Protein AF-A0A9E4DY86-F1 (afdb_monomer)

Radius of gyration: 18.37 Å; Cα contacts (8 Å, |Δi|>4): 133; chains: 1; bounding box: 44×32×49 Å

pLDDT: mean 89.17, std 8.76, range [43.88, 97.75]

Sequence (126 aa):
PGDPFFYSAGKFTVNVPRGSTDIIVERGTEYEPLRKVVSAPQKGHVDVELQLKRWTDLPSQGWYPGNTHLHYSENEMQPDARLNLDPKVHDLSVTVVSILQRRELPYASNKYPIGFMTDYSTAHHL

Structure (mmCIF, N/CA/C/O backbone):
data_AF-A0A9E4DY86-F1
#
_entry.id   AF-A0A9E4DY86-F1
#
loop_
_atom_site.group_PDB
_atom_site.id
_atom_site.type_symbol
_atom_site.label_atom_id
_atom_site.label_alt_id
_atom_site.label_comp_id
_atom_site.label_asym_id
_atom_site.label_entity_id
_atom_site.label_seq_id
_atom_site.pdbx_PDB_ins_code
_atom_site.Cartn_x
_atom_site.Cartn_y
_atom_site.Cartn_z
_atom_site.occupancy
_atom_site.B_iso_or_equiv
_atom_site.auth_seq_id
_atom_site.auth_comp_id
_atom_site.auth_asym_id
_atom_site.auth_atom_id
_atom_site.pdbx_PDB_model_num
ATOM 1 N N . PRO A 1 1 ? 3.527 18.182 5.987 1.00 57.59 1 PRO A N 1
ATOM 2 C CA . PRO A 1 1 ? 3.681 16.882 6.686 1.00 57.59 1 PRO A CA 1
ATOM 3 C C . PRO A 1 1 ? 2.358 16.119 6.622 1.00 57.59 1 PRO A C 1
ATOM 5 O O . PRO A 1 1 ? 1.328 16.737 6.867 1.00 57.59 1 PRO A O 1
ATOM 8 N N . GLY A 1 2 ? 2.384 14.852 6.209 1.00 72.19 2 GLY A N 1
ATOM 9 C CA . GLY A 1 2 ? 1.202 13.986 6.259 1.00 72.19 2 GLY A CA 1
ATOM 10 C C . GLY A 1 2 ? 0.973 13.435 7.666 1.00 72.19 2 GLY A C 1
ATOM 11 O O . GLY A 1 2 ? 1.855 13.554 8.523 1.00 72.19 2 GLY A O 1
ATOM 12 N N . ASP A 1 3 ? -0.192 12.831 7.889 1.00 83.25 3 ASP A N 1
ATOM 13 C CA . ASP A 1 3 ? -0.471 12.094 9.121 1.00 83.25 3 ASP A CA 1
ATOM 14 C C . ASP A 1 3 ? 0.492 10.897 9.260 1.00 83.25 3 ASP A C 1
ATOM 16 O O . ASP A 1 3 ? 0.911 10.319 8.250 1.00 83.25 3 ASP A O 1
ATOM 20 N N . PRO A 1 4 ? 0.896 10.522 10.488 1.00 84.31 4 PRO A N 1
ATOM 21 C CA . PRO A 1 4 ? 1.762 9.368 10.699 1.00 84.31 4 PRO A CA 1
ATOM 22 C C . PRO A 1 4 ? 1.074 8.080 10.230 1.00 84.31 4 PRO A C 1
ATOM 24 O O . PRO A 1 4 ? -0.078 7.821 10.573 1.00 84.31 4 PRO A O 1
ATOM 27 N N . PHE A 1 5 ? 1.801 7.247 9.485 1.00 90.19 5 PHE A N 1
ATOM 28 C CA . PHE A 1 5 ? 1.302 5.982 8.943 1.00 90.19 5 PHE A CA 1
ATOM 29 C C . PHE A 1 5 ? 2.349 4.868 9.064 1.00 90.19 5 PHE A C 1
ATOM 31 O O . PHE A 1 5 ? 3.528 5.120 9.317 1.00 90.19 5 PHE A O 1
ATOM 38 N N . PHE A 1 6 ? 1.912 3.625 8.874 1.00 91.06 6 PHE A N 1
ATOM 39 C CA . PHE A 1 6 ? 2.777 2.450 8.791 1.00 91.06 6 PHE A CA 1
ATOM 40 C C . PHE A 1 6 ? 2.180 1.422 7.825 1.00 91.06 6 PHE A C 1
ATOM 42 O O . PHE A 1 6 ? 0.984 1.440 7.539 1.00 91.06 6 PHE A O 1
ATOM 49 N N . TYR A 1 7 ? 3.013 0.505 7.339 1.00 90.81 7 TYR A N 1
ATOM 50 C CA . TYR A 1 7 ? 2.580 -0.606 6.495 1.00 90.81 7 TYR A CA 1
ATOM 51 C C . TYR A 1 7 ? 2.261 -1.845 7.330 1.00 90.81 7 TYR A C 1
ATOM 53 O O . TYR A 1 7 ? 2.917 -2.118 8.334 1.00 90.81 7 TYR A O 1
ATOM 61 N N . SER A 1 8 ? 1.271 -2.626 6.899 1.00 90.69 8 SER A N 1
ATOM 62 C CA . SER A 1 8 ? 0.850 -3.843 7.593 1.00 90.69 8 SER A CA 1
ATOM 63 C C . SER A 1 8 ? 0.664 -5.007 6.626 1.00 90.69 8 SER A C 1
ATOM 65 O O . SER A 1 8 ? 0.225 -4.822 5.496 1.00 90.69 8 SER A O 1
ATOM 67 N N . ALA A 1 9 ? 0.918 -6.222 7.117 1.00 87.19 9 ALA A N 1
ATOM 68 C CA . ALA A 1 9 ? 0.569 -7.472 6.443 1.00 87.19 9 ALA A CA 1
ATOM 69 C C . ALA A 1 9 ? -0.917 -7.869 6.627 1.00 87.19 9 ALA A C 1
ATOM 71 O O . ALA A 1 9 ? -1.288 -9.007 6.353 1.00 87.19 9 ALA A O 1
ATOM 72 N N . GLY A 1 10 ? -1.763 -6.961 7.134 1.00 91.31 10 GLY A N 1
ATOM 73 C CA . GLY A 1 10 ? -3.213 -7.149 7.279 1.00 91.31 10 GLY A CA 1
ATOM 74 C C . GLY A 1 10 ? -3.700 -7.433 8.705 1.00 91.31 10 GLY A C 1
ATOM 75 O O . GLY A 1 10 ? -4.897 -7.350 8.961 1.00 91.31 10 GLY A O 1
ATOM 76 N N . LYS A 1 11 ? -2.800 -7.710 9.659 1.00 94.56 11 LYS A N 1
ATOM 77 C CA . LYS A 1 11 ? -3.123 -7.829 11.091 1.00 94.56 11 LYS A CA 1
ATOM 78 C C . LYS A 1 11 ? -2.101 -7.066 11.923 1.00 94.56 11 LYS A C 1
ATOM 80 O O . LYS A 1 11 ? -0.899 -7.250 11.751 1.00 94.56 11 LYS A O 1
ATOM 85 N N . PHE A 1 12 ? -2.578 -6.218 12.826 1.00 95.31 12 PHE A N 1
ATOM 86 C CA . PHE A 1 12 ? -1.735 -5.415 13.706 1.00 95.31 12 PHE A CA 1
ATOM 87 C C . PHE A 1 12 ? -2.476 -5.040 14.991 1.00 95.31 12 PHE A C 1
ATOM 89 O O . PHE A 1 12 ? -3.689 -5.211 15.106 1.00 95.31 12 PHE A O 1
ATOM 96 N N . THR A 1 13 ? -1.732 -4.502 15.953 1.00 95.56 13 THR A N 1
ATOM 97 C CA . THR A 1 13 ? -2.265 -3.915 17.183 1.00 95.56 13 THR A CA 1
ATOM 98 C C . THR A 1 13 ? -1.546 -2.598 17.417 1.00 95.56 13 THR A C 1
ATOM 100 O O . THR A 1 13 ? -0.322 -2.541 17.309 1.00 95.56 13 THR A O 1
ATOM 103 N N . VAL A 1 14 ? -2.297 -1.542 17.722 1.00 94.12 14 VAL A N 1
ATOM 104 C CA . VAL A 1 14 ? -1.748 -0.212 17.994 1.00 94.12 14 VAL A CA 1
ATOM 105 C C . VAL A 1 14 ? -2.312 0.311 19.310 1.00 94.12 14 VAL A C 1
ATOM 107 O O . VAL A 1 14 ? -3.495 0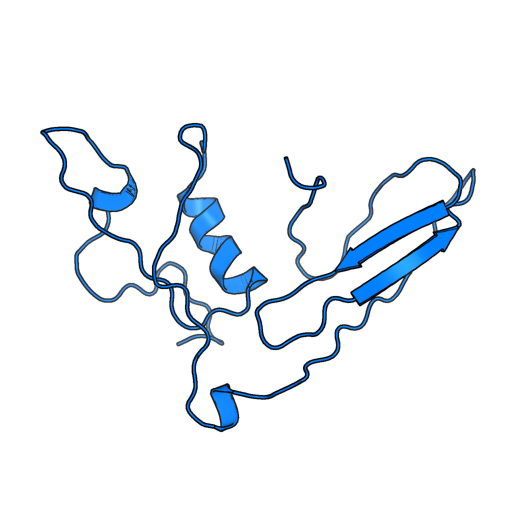.140 19.601 1.00 94.12 14 VAL A O 1
ATOM 110 N N . ASN A 1 15 ? -1.455 0.929 20.119 1.00 95.06 15 ASN A N 1
ATOM 111 C CA . ASN A 1 15 ? -1.877 1.586 21.350 1.00 95.06 15 ASN A CA 1
ATOM 112 C C . ASN A 1 15 ? -2.292 3.021 21.032 1.00 95.06 15 ASN A C 1
ATOM 114 O O . ASN A 1 15 ? -1.513 3.773 20.449 1.00 95.06 15 ASN A O 1
ATOM 118 N N . VAL A 1 16 ? -3.498 3.400 21.447 1.00 94.44 16 VAL A N 1
ATOM 119 C CA . VAL A 1 16 ? -4.048 4.747 21.261 1.00 94.44 16 VAL A CA 1
ATOM 120 C C . VAL A 1 16 ? -4.597 5.289 22.582 1.00 94.44 16 VAL A C 1
ATOM 122 O O . VAL A 1 16 ? -4.953 4.503 23.467 1.00 94.44 16 VAL A O 1
ATOM 125 N N . PRO A 1 17 ? -4.669 6.620 22.759 1.00 95.44 17 PRO A N 1
ATOM 126 C CA . PRO A 1 17 ? -5.385 7.210 23.882 1.00 95.44 17 PRO A CA 1
ATOM 127 C C . PRO A 1 17 ? -6.858 6.778 23.910 1.00 95.44 17 PRO A C 1
ATOM 129 O O . PRO A 1 17 ? -7.459 6.503 22.874 1.00 95.44 17 PRO A O 1
ATOM 132 N N . ARG A 1 18 ? -7.470 6.782 25.101 1.00 97.62 18 ARG A N 1
ATOM 133 C CA . ARG A 1 18 ? -8.923 6.576 25.229 1.00 97.62 18 ARG A CA 1
ATOM 134 C C . ARG A 1 18 ? -9.700 7.624 24.426 1.00 97.62 18 ARG A C 1
ATOM 136 O O . ARG A 1 18 ? -9.356 8.804 24.467 1.00 97.62 18 ARG A O 1
ATOM 143 N N . GLY A 1 19 ? -10.812 7.218 23.820 1.00 97.62 19 GLY A N 1
ATOM 144 C CA . GLY A 1 19 ? -11.728 8.116 23.113 1.00 97.62 19 GLY A CA 1
ATOM 145 C C . GLY A 1 19 ? -11.832 7.844 21.615 1.00 97.62 19 GLY A C 1
ATOM 146 O O . GLY A 1 19 ? -11.548 6.745 21.147 1.00 97.62 19 GLY A O 1
ATOM 147 N N . SER A 1 20 ? -12.316 8.842 20.875 1.00 97.62 20 SER A N 1
ATOM 148 C CA . SER A 1 20 ? -12.531 8.738 19.429 1.00 97.62 20 SER A CA 1
ATOM 149 C C . SER A 1 20 ? -11.204 8.552 18.697 1.00 97.62 20 SER A C 1
ATOM 151 O O . SER A 1 20 ? -10.284 9.341 18.890 1.00 97.62 20 SER A O 1
ATOM 153 N N . THR A 1 21 ? -11.114 7.512 17.874 1.00 95.94 21 THR A N 1
ATOM 154 C CA . THR A 1 21 ? -9.943 7.182 17.059 1.00 95.94 21 THR A CA 1
ATOM 155 C C . THR A 1 21 ? -10.367 7.041 15.606 1.00 95.94 21 THR A C 1
ATOM 157 O O . THR A 1 21 ? -11.169 6.163 15.281 1.00 95.94 21 THR A O 1
ATOM 160 N N . ASP A 1 22 ? -9.811 7.891 14.748 1.00 95.81 22 ASP A N 1
ATOM 161 C CA . ASP A 1 22 ? -10.006 7.826 13.303 1.00 95.81 22 ASP A CA 1
ATOM 162 C C . ASP A 1 22 ? -8.992 6.861 12.689 1.00 95.81 22 ASP A C 1
ATOM 164 O O . ASP A 1 22 ? -7.786 6.968 12.909 1.00 95.81 22 ASP A O 1
ATOM 168 N N . ILE A 1 23 ? -9.492 5.902 11.918 1.00 95.56 23 ILE A N 1
ATOM 169 C CA . ILE A 1 23 ? -8.693 4.911 11.205 1.00 95.56 23 ILE A CA 1
ATOM 170 C C . ILE A 1 23 ? -8.862 5.160 9.711 1.00 95.56 23 ILE A C 1
ATOM 172 O O . ILE A 1 23 ? -9.991 5.192 9.212 1.00 95.56 23 ILE A O 1
ATOM 176 N N . ILE A 1 24 ? -7.741 5.288 9.005 1.00 96.12 24 ILE A N 1
ATOM 177 C CA . ILE A 1 24 ? -7.677 5.337 7.544 1.00 96.12 24 ILE A CA 1
ATOM 178 C C . ILE A 1 24 ? -6.877 4.120 7.075 1.00 96.12 24 ILE A C 1
ATOM 180 O O . ILE A 1 24 ? -5.780 3.873 7.572 1.00 96.12 24 ILE A O 1
ATOM 184 N N . VAL A 1 25 ? -7.439 3.345 6.147 1.00 95.94 25 VAL A N 1
ATOM 185 C CA . VAL A 1 25 ? -6.762 2.211 5.503 1.00 95.94 25 VAL A CA 1
ATOM 186 C C . VAL A 1 25 ? -6.794 2.414 3.997 1.00 95.94 25 VAL A C 1
ATOM 188 O O . VAL A 1 25 ? -7.851 2.677 3.425 1.00 95.94 25 VAL A O 1
ATOM 191 N N . GLU A 1 26 ? -5.640 2.264 3.359 1.00 94.50 26 GLU A N 1
ATOM 192 C CA . GLU A 1 26 ? -5.453 2.462 1.922 1.00 94.50 26 GLU A CA 1
ATOM 193 C C . GLU A 1 26 ? -4.644 1.300 1.340 1.00 94.50 26 GLU A C 1
ATOM 195 O O . GLU A 1 26 ? -3.805 0.710 2.025 1.00 94.50 26 GLU A O 1
ATOM 200 N N . ARG A 1 27 ? -4.903 0.967 0.072 1.00 92.62 27 ARG A N 1
ATOM 201 C CA . ARG A 1 27 ? -4.145 -0.033 -0.688 1.00 92.62 27 ARG A CA 1
ATOM 202 C C . ARG A 1 27 ? -4.228 0.280 -2.175 1.00 92.62 27 ARG A C 1
ATOM 204 O O . ARG A 1 27 ? -5.296 0.162 -2.760 1.00 92.62 27 ARG A O 1
ATOM 211 N N . GLY A 1 28 ? -3.097 0.611 -2.788 1.00 89.75 28 GLY A N 1
ATOM 212 C CA . GLY A 1 28 ? -3.012 0.859 -4.230 1.00 89.75 28 GLY A CA 1
ATOM 213 C C . GLY A 1 28 ? -4.050 1.843 -4.781 1.00 89.75 28 GLY A C 1
ATOM 214 O O . GLY A 1 28 ? -4.677 2.601 -4.045 1.00 89.75 28 GLY A O 1
ATOM 215 N N . THR A 1 29 ? -4.211 1.856 -6.101 1.00 88.75 29 THR A N 1
ATOM 216 C CA . THR A 1 29 ? -5.160 2.743 -6.797 1.00 88.75 29 THR A CA 1
ATOM 217 C C . THR A 1 29 ? -6.505 2.077 -7.081 1.00 88.75 29 THR A C 1
ATOM 219 O O . THR A 1 29 ? -7.469 2.766 -7.403 1.00 88.75 29 THR A O 1
ATOM 222 N N . GLU A 1 30 ? -6.594 0.753 -6.944 1.00 93.12 30 GLU A N 1
ATOM 223 C CA . GLU A 1 30 ? -7.784 -0.049 -7.266 1.00 93.12 30 GLU A CA 1
ATOM 224 C C . GLU A 1 30 ? -8.724 -0.274 -6.073 1.00 93.12 30 GLU A C 1
ATOM 226 O O . GLU A 1 30 ? -9.795 -0.867 -6.231 1.00 93.12 30 GLU A O 1
ATOM 231 N N . TYR A 1 31 ? -8.357 0.213 -4.884 1.00 95.19 31 TYR A N 1
ATOM 232 C CA . TYR A 1 31 ? -9.191 0.149 -3.687 1.00 95.19 31 TYR A CA 1
ATOM 233 C C . TYR A 1 31 ? -9.637 1.540 -3.243 1.00 95.19 31 TYR A C 1
ATOM 235 O O . TYR A 1 31 ? -8.893 2.514 -3.317 1.00 95.19 31 TYR A O 1
ATOM 243 N N . GLU A 1 32 ? -10.874 1.627 -2.763 1.00 96.44 32 GLU A N 1
ATOM 244 C CA . GLU A 1 32 ? -11.389 2.834 -2.118 1.00 96.44 32 GLU A CA 1
ATOM 245 C C . GLU A 1 32 ? -10.732 2.996 -0.731 1.00 96.44 32 GLU A C 1
ATOM 247 O O . GLU A 1 32 ? -10.724 2.027 0.039 1.00 96.44 32 GLU A O 1
ATOM 252 N N . PRO A 1 33 ? -10.215 4.190 -0.367 1.00 95.56 33 PRO A N 1
ATOM 253 C CA . PRO A 1 33 ? -9.768 4.463 0.995 1.00 95.56 33 PRO A CA 1
ATOM 254 C C . PRO A 1 33 ? -10.886 4.209 2.008 1.00 95.56 33 PRO A C 1
ATOM 256 O O . PRO A 1 33 ? -11.966 4.801 1.930 1.00 95.56 33 PRO A O 1
ATOM 259 N N . LEU A 1 34 ? -10.626 3.354 2.995 1.00 97.38 34 LEU A N 1
ATOM 260 C CA . LEU A 1 34 ? -11.566 3.069 4.072 1.00 97.38 34 LEU A CA 1
ATOM 261 C C . LEU A 1 34 ? -11.316 4.030 5.231 1.00 97.38 34 LEU A C 1
ATOM 263 O O . LEU A 1 34 ? -10.212 4.086 5.767 1.00 97.38 34 LEU A O 1
ATOM 267 N N . ARG A 1 35 ? -12.364 4.733 5.666 1.00 97.19 35 ARG A N 1
ATOM 268 C CA . ARG A 1 35 ? -12.351 5.544 6.888 1.00 97.19 35 ARG A CA 1
ATOM 269 C C . ARG A 1 35 ? -13.319 4.968 7.909 1.00 97.19 35 ARG A C 1
ATOM 271 O O . ARG A 1 35 ? -14.474 4.704 7.580 1.00 97.19 35 ARG A O 1
ATOM 278 N N . LYS A 1 36 ? -12.867 4.786 9.149 1.00 97.06 36 LYS A N 1
ATOM 279 C CA . LYS A 1 36 ? -13.695 4.275 10.247 1.00 97.06 36 LYS A CA 1
ATOM 280 C C . LYS A 1 36 ? -13.330 4.960 11.553 1.00 97.06 36 LYS A C 1
ATOM 282 O O . LYS A 1 36 ? -12.159 5.038 11.897 1.00 97.06 36 LYS A O 1
ATOM 287 N N . VAL A 1 37 ? -14.341 5.401 12.292 1.00 97.56 37 VAL A N 1
ATOM 288 C CA . VAL A 1 37 ? -14.167 5.961 13.636 1.00 97.56 37 VAL A CA 1
ATOM 289 C C . VAL A 1 37 ? -14.524 4.893 14.658 1.00 97.56 37 VAL A C 1
ATOM 291 O O . VAL A 1 37 ? -15.574 4.255 14.550 1.00 97.56 37 VAL A O 1
ATOM 294 N N . VAL A 1 38 ? -13.659 4.688 15.646 1.00 96.94 38 VAL A N 1
ATOM 295 C CA . VAL A 1 38 ? -13.891 3.749 16.750 1.00 96.94 38 VAL A CA 1
ATOM 296 C C . VAL A 1 38 ? -13.701 4.438 18.095 1.00 96.94 38 VAL A C 1
ATOM 298 O O . VAL A 1 38 ? -12.981 5.426 18.205 1.00 96.94 38 VAL A O 1
ATOM 301 N N . SER A 1 39 ? -14.354 3.922 19.136 1.00 97.75 39 SER A N 1
ATOM 302 C CA . SER A 1 39 ? -14.174 4.414 20.503 1.00 97.75 39 SER A CA 1
ATOM 303 C C . SER A 1 39 ? -13.200 3.507 21.253 1.00 97.75 39 SER A C 1
ATOM 305 O O . SER A 1 39 ? -13.531 2.366 21.573 1.00 97.75 39 SER A O 1
ATOM 307 N N . ALA A 1 40 ? -11.993 4.003 21.516 1.00 97.44 40 ALA A N 1
ATOM 308 C CA . ALA A 1 40 ? -10.971 3.284 22.263 1.00 97.44 40 ALA A CA 1
ATOM 309 C C . ALA A 1 40 ? -11.274 3.318 23.776 1.00 97.44 40 ALA A C 1
ATOM 311 O O . ALA A 1 40 ? -11.431 4.408 24.349 1.00 97.44 40 ALA A O 1
ATOM 312 N N . PRO A 1 41 ? -11.353 2.157 24.454 1.00 96.88 41 PRO A N 1
ATOM 313 C CA . PRO A 1 41 ? -11.652 2.090 25.876 1.00 96.88 41 PRO A CA 1
ATOM 314 C C . PRO A 1 41 ? -10.453 2.542 26.719 1.00 96.88 41 PRO A C 1
ATOM 316 O O . PRO A 1 41 ? -9.310 2.550 26.276 1.00 96.88 41 PRO A O 1
ATOM 319 N N . GLN A 1 42 ? -10.702 2.880 27.986 1.00 96.12 42 GLN A N 1
ATOM 320 C CA . GLN A 1 42 ? -9.628 3.210 28.932 1.00 96.12 42 GLN A CA 1
ATOM 321 C C . GLN A 1 42 ? -8.756 1.995 29.298 1.00 96.12 42 GLN A C 1
ATOM 323 O O . GLN A 1 42 ? -7.597 2.161 29.674 1.00 96.12 42 GLN A O 1
ATOM 328 N N . LYS A 1 43 ? -9.319 0.782 29.240 1.00 96.31 43 LYS A N 1
ATOM 329 C CA . LYS A 1 43 ? -8.635 -0.490 29.502 1.00 96.31 43 LYS A CA 1
ATOM 330 C C . LYS A 1 43 ? -9.120 -1.539 28.504 1.00 96.31 43 LYS A C 1
ATOM 332 O O . LYS A 1 43 ? -10.303 -1.558 28.177 1.00 96.31 43 LYS A O 1
ATOM 337 N N . GLY A 1 44 ? -8.225 -2.435 28.098 1.00 95.38 44 GLY A N 1
ATOM 338 C CA . GLY A 1 44 ? -8.513 -3.472 27.105 1.00 95.38 44 GLY A CA 1
ATOM 339 C C . GLY A 1 44 ? -8.254 -3.003 25.673 1.00 95.38 44 GLY A C 1
ATOM 340 O O . GLY A 1 44 ? -7.543 -2.025 25.458 1.00 95.38 44 GLY A O 1
ATOM 341 N N . HIS A 1 45 ? -8.816 -3.723 24.707 1.00 96.00 45 HIS A N 1
ATOM 342 C CA . HIS A 1 45 ? -8.714 -3.427 23.279 1.00 96.00 45 HIS A CA 1
ATOM 343 C C . HIS A 1 45 ? -10.081 -3.583 22.608 1.00 96.00 45 HIS A C 1
ATOM 345 O O . HIS A 1 45 ? -11.005 -4.161 23.181 1.00 96.00 45 HIS A O 1
ATOM 351 N N . VAL A 1 46 ? -10.193 -3.046 21.396 1.00 96.44 46 VAL A N 1
ATOM 352 C CA . VAL A 1 46 ? -11.324 -3.274 20.495 1.00 96.44 46 VAL A CA 1
ATOM 353 C C . VAL A 1 46 ? -10.770 -3.970 19.266 1.00 96.44 46 VAL A C 1
ATOM 355 O O . VAL A 1 46 ? -9.864 -3.439 18.623 1.00 96.44 46 VAL A O 1
ATOM 358 N N . ASP A 1 47 ? -11.322 -5.132 18.940 1.00 96.94 47 ASP A N 1
ATOM 359 C CA . ASP A 1 47 ? -11.048 -5.788 17.668 1.00 96.94 47 ASP A CA 1
ATOM 360 C C . ASP A 1 47 ? -11.909 -5.156 16.577 1.00 96.94 47 ASP A C 1
ATOM 362 O O . ASP A 1 47 ? -13.129 -5.021 16.709 1.00 96.94 47 ASP A O 1
ATOM 366 N N . VAL A 1 48 ? -11.264 -4.736 15.492 1.00 96.62 48 VAL A N 1
ATOM 367 C CA . VAL A 1 48 ? -11.920 -4.057 14.378 1.00 96.62 48 VAL A CA 1
ATOM 368 C C . VAL A 1 48 ? -11.537 -4.762 13.093 1.00 96.62 48 VAL A C 1
ATOM 370 O O . VAL A 1 48 ? -10.373 -4.779 12.705 1.00 96.62 48 VAL A O 1
ATOM 373 N N . GLU A 1 49 ? -12.535 -5.298 12.402 1.00 97.31 49 GLU A N 1
ATOM 374 C CA . GLU A 1 49 ? -12.362 -5.760 11.032 1.00 97.31 49 GLU A CA 1
ATOM 375 C C . GLU A 1 49 ? -12.527 -4.579 10.062 1.00 97.31 49 GLU A C 1
ATOM 377 O O . GLU A 1 49 ? -13.455 -3.763 10.185 1.00 97.31 49 GLU A O 1
ATOM 382 N N . LEU A 1 50 ? -11.580 -4.466 9.129 1.00 96.62 50 LEU A N 1
ATOM 383 C CA . LEU A 1 50 ? -11.433 -3.363 8.181 1.00 96.62 50 LEU A CA 1
ATOM 384 C C . LEU A 1 50 ? -11.308 -3.950 6.773 1.00 96.62 50 LEU A C 1
ATOM 386 O O . LEU A 1 50 ? -10.217 -4.295 6.327 1.00 96.62 50 LEU A O 1
ATOM 390 N N . GLN A 1 51 ? -12.443 -4.099 6.092 1.00 95.94 51 GLN A N 1
ATOM 391 C CA . GLN A 1 51 ? -12.505 -4.678 4.752 1.00 95.94 51 GLN A CA 1
ATOM 392 C C . GLN A 1 51 ? -12.425 -3.576 3.693 1.00 95.94 51 GLN A C 1
ATOM 394 O O . GLN A 1 51 ? -13.301 -2.713 3.620 1.00 95.94 51 GLN A O 1
ATOM 399 N N . LEU A 1 52 ? -11.369 -3.601 2.880 1.00 95.94 52 LEU A N 1
ATOM 400 C CA . LEU A 1 52 ? -11.210 -2.688 1.750 1.00 95.94 52 LEU A CA 1
ATOM 401 C C . LEU A 1 52 ? -12.084 -3.125 0.574 1.00 95.94 52 LEU A C 1
ATOM 403 O O . LEU A 1 52 ? -12.169 -4.310 0.249 1.00 95.94 52 LEU A O 1
ATOM 407 N N . LYS A 1 53 ? -12.685 -2.151 -0.111 1.00 96.88 53 LYS A N 1
ATOM 408 C CA . LYS A 1 53 ? -13.479 -2.384 -1.317 1.00 96.88 53 LYS A CA 1
ATOM 409 C C . LYS A 1 53 ? -12.627 -2.121 -2.553 1.00 96.88 53 LYS A C 1
ATOM 411 O O . LYS A 1 53 ? -12.226 -0.984 -2.795 1.00 96.88 53 LYS A O 1
ATOM 416 N N . ARG A 1 54 ? -12.381 -3.168 -3.344 1.00 95.38 54 ARG A N 1
ATOM 417 C CA . ARG A 1 54 ? -11.801 -3.033 -4.684 1.00 95.38 54 ARG A CA 1
ATOM 418 C C . ARG A 1 54 ? -12.882 -2.505 -5.629 1.00 95.38 54 ARG A C 1
ATOM 420 O O . ARG A 1 54 ? -13.960 -3.095 -5.697 1.00 95.38 54 ARG A O 1
ATOM 427 N N . TRP A 1 55 ? -12.636 -1.388 -6.309 1.00 95.81 55 TRP A N 1
ATOM 428 C CA . TRP A 1 55 ? -13.636 -0.744 -7.176 1.00 95.81 55 TRP A CA 1
ATOM 429 C C . TRP A 1 55 ? -13.506 -1.143 -8.651 1.00 95.81 55 TRP A C 1
ATOM 431 O O . TRP A 1 55 ? -14.444 -0.951 -9.421 1.00 95.81 55 TRP A O 1
ATOM 441 N N . THR A 1 56 ? -12.374 -1.728 -9.042 1.00 95.25 56 THR A N 1
ATOM 442 C CA . THR A 1 56 ? -12.115 -2.232 -10.396 1.00 95.25 56 THR A CA 1
ATOM 443 C C . THR A 1 56 ? -11.128 -3.395 -10.358 1.00 95.25 56 THR A C 1
ATOM 445 O O . THR A 1 56 ? -10.345 -3.508 -9.422 1.00 95.25 56 THR A O 1
ATOM 448 N N . ASP A 1 57 ? -11.144 -4.243 -11.384 1.00 92.94 57 ASP A N 1
ATOM 449 C CA . ASP A 1 57 ? -10.085 -5.220 -11.640 1.00 92.94 57 ASP A CA 1
ATOM 450 C C . ASP A 1 57 ? -9.404 -4.873 -12.967 1.00 92.94 57 ASP A C 1
ATOM 452 O O . ASP A 1 57 ? -9.831 -5.307 -14.042 1.00 92.94 57 ASP A O 1
ATOM 456 N N . LEU A 1 58 ? -8.388 -4.013 -12.895 1.00 92.62 58 LEU A N 1
ATOM 457 C CA . LEU A 1 58 ? -7.626 -3.570 -14.064 1.00 92.62 58 LEU A CA 1
ATOM 458 C C . LEU A 1 58 ? -6.760 -4.692 -14.672 1.00 92.62 58 LEU A C 1
ATOM 460 O O . LEU A 1 58 ? -6.774 -4.818 -15.901 1.00 92.62 58 LEU A O 1
ATOM 464 N N . PRO A 1 59 ? -6.108 -5.569 -13.880 1.00 90.56 59 PRO A N 1
ATOM 465 C CA . PRO A 1 59 ? -5.407 -6.742 -14.401 1.00 90.56 59 PRO A CA 1
ATOM 466 C C . PRO A 1 59 ? -6.275 -7.642 -15.280 1.00 90.56 59 PRO A C 1
ATOM 468 O O . PRO A 1 59 ? -5.825 -8.074 -16.341 1.00 90.56 59 PRO A O 1
ATOM 471 N N . SER A 1 60 ? -7.545 -7.863 -14.916 1.00 93.25 60 SER A N 1
ATOM 472 C CA . SER A 1 60 ? -8.480 -8.636 -15.757 1.00 93.25 60 SER A CA 1
ATOM 473 C C . SER A 1 60 ? -8.741 -8.012 -17.139 1.00 93.25 60 SER A C 1
ATOM 475 O O . SER A 1 60 ? -9.204 -8.688 -18.056 1.00 93.25 60 SER A O 1
ATOM 477 N N . GLN A 1 61 ? -8.412 -6.728 -17.299 1.00 94.44 61 GLN A N 1
ATOM 478 C CA . GLN A 1 61 ? -8.550 -5.943 -18.524 1.00 94.44 61 GLN A CA 1
ATOM 479 C C . GLN A 1 61 ? -7.201 -5.700 -19.226 1.00 94.44 61 GLN A C 1
ATOM 481 O O . GLN A 1 61 ? -7.141 -4.924 -20.178 1.00 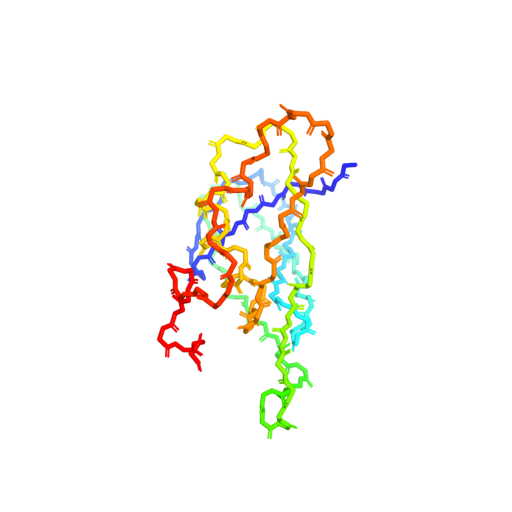94.44 61 GLN A O 1
ATOM 486 N N . GLY A 1 62 ? -6.116 -6.333 -18.766 1.00 93.25 62 GLY A N 1
ATOM 487 C CA . GLY A 1 62 ? -4.770 -6.162 -19.324 1.00 93.25 62 GLY A CA 1
ATOM 488 C C . GLY A 1 62 ? -4.062 -4.871 -18.898 1.00 93.25 62 GLY A C 1
ATOM 489 O O . GLY A 1 62 ? -3.053 -4.502 -19.498 1.00 93.25 62 GLY A O 1
ATOM 490 N N . TRP A 1 63 ? -4.577 -4.181 -17.880 1.00 92.94 63 TRP A N 1
ATOM 491 C CA . TRP A 1 63 ? -3.949 -3.003 -17.287 1.00 92.94 63 TRP A CA 1
ATOM 492 C C . TRP A 1 63 ? -3.204 -3.389 -16.012 1.00 92.94 63 TRP A C 1
ATOM 494 O O . TRP A 1 63 ? -3.737 -4.104 -15.170 1.00 92.94 63 TRP A O 1
ATOM 504 N N . TYR A 1 64 ? -1.988 -2.875 -15.845 1.00 88.56 64 TYR A N 1
ATOM 505 C CA . TYR A 1 64 ? -1.127 -3.214 -14.715 1.00 88.56 64 TYR A CA 1
ATOM 506 C C . TYR A 1 64 ? -0.790 -1.953 -13.914 1.00 88.56 64 TYR A C 1
ATOM 508 O O . TYR A 1 64 ? -0.215 -1.019 -14.486 1.00 88.56 64 TYR A O 1
ATOM 516 N N . PRO A 1 65 ? -1.125 -1.890 -12.613 1.00 88.69 65 PRO A N 1
ATOM 517 C CA . PRO A 1 65 ? -0.748 -0.764 -11.770 1.00 88.69 65 PRO A CA 1
ATOM 518 C C . PRO A 1 65 ? 0.773 -0.672 -11.687 1.00 88.69 65 PRO A C 1
ATOM 520 O O . PRO A 1 65 ? 1.471 -1.666 -11.473 1.00 88.69 65 PRO A O 1
ATOM 523 N N . GLY A 1 66 ? 1.305 0.532 -11.857 1.00 89.81 66 GLY A N 1
ATOM 524 C CA . GLY A 1 66 ? 2.741 0.733 -11.827 1.00 89.81 66 GLY A CA 1
ATOM 525 C C . GLY A 1 66 ? 3.143 2.096 -11.303 1.00 89.81 66 GLY A C 1
ATOM 526 O O . GLY A 1 66 ? 2.393 3.066 -11.394 1.00 89.81 66 GLY A O 1
ATOM 527 N N . ASN A 1 67 ? 4.354 2.155 -10.760 1.00 89.75 67 ASN A N 1
ATOM 528 C CA . ASN A 1 67 ? 4.998 3.393 -10.368 1.00 89.75 67 ASN A CA 1
ATOM 529 C C . ASN A 1 67 ? 6.227 3.628 -11.247 1.00 89.75 67 ASN A C 1
ATOM 531 O O . ASN A 1 67 ? 7.185 2.854 -11.236 1.00 89.75 67 ASN A O 1
ATOM 535 N N . THR A 1 68 ? 6.183 4.703 -12.028 1.00 86.88 68 THR A N 1
ATOM 536 C CA . THR A 1 68 ? 7.233 5.064 -12.983 1.00 86.88 68 THR A CA 1
ATOM 537 C C . THR A 1 68 ? 8.365 5.869 -12.349 1.00 86.88 68 THR A C 1
ATOM 539 O O . THR A 1 68 ? 9.384 6.087 -13.004 1.00 86.88 68 THR A O 1
ATOM 542 N N . HIS A 1 69 ? 8.191 6.364 -11.119 1.00 85.62 69 HIS A N 1
ATOM 543 C CA . HIS A 1 69 ? 9.173 7.219 -10.467 1.00 85.62 69 HIS A CA 1
ATOM 544 C C . HIS A 1 69 ? 9.029 7.241 -8.938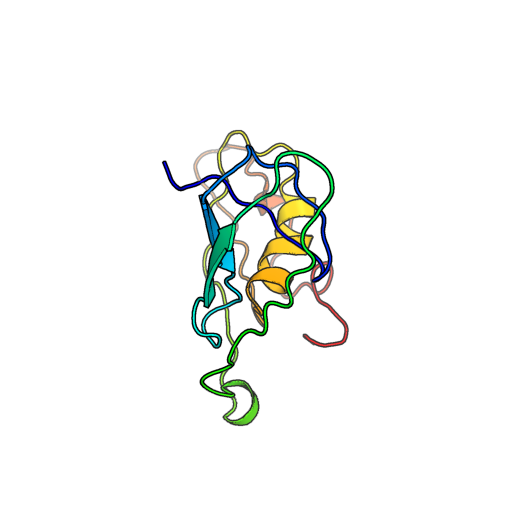 1.00 85.62 69 HIS A C 1
ATOM 546 O O . HIS A 1 69 ? 8.010 7.669 -8.398 1.00 85.62 69 HIS A O 1
ATOM 552 N N . LEU A 1 70 ? 10.091 6.850 -8.231 1.00 82.69 70 LEU A N 1
ATOM 553 C CA . LEU A 1 70 ? 10.143 6.850 -6.769 1.00 82.69 70 LEU A CA 1
ATOM 554 C C . LEU A 1 70 ? 11.023 7.979 -6.228 1.00 82.69 70 LEU A C 1
ATOM 556 O O . LEU A 1 70 ? 12.147 8.184 -6.686 1.00 82.69 70 LEU A O 1
ATOM 560 N N . HIS A 1 71 ? 10.535 8.641 -5.179 1.00 84.19 71 HIS A N 1
ATOM 561 C CA . HIS A 1 71 ? 11.311 9.566 -4.360 1.00 84.19 71 HIS A CA 1
ATOM 562 C C . HIS A 1 71 ? 11.350 9.070 -2.919 1.00 84.19 71 HIS A C 1
ATOM 564 O O . HIS A 1 71 ? 10.319 9.014 -2.248 1.00 84.19 71 HIS A O 1
ATOM 570 N N . TYR A 1 72 ? 12.546 8.767 -2.426 1.00 84.44 72 TYR A N 1
ATOM 571 C CA . TYR A 1 72 ? 12.793 8.604 -0.997 1.00 84.44 72 TYR A CA 1
ATOM 572 C C . TYR A 1 72 ? 13.439 9.859 -0.433 1.00 84.44 72 TYR A C 1
ATOM 574 O O . TYR A 1 72 ? 14.088 10.614 -1.161 1.00 84.44 72 TYR A O 1
ATOM 582 N N . SER A 1 73 ? 13.238 10.087 0.866 1.00 81.62 73 SER A N 1
ATOM 583 C CA . SER A 1 73 ? 13.968 11.143 1.559 1.00 81.62 73 SER A CA 1
ATOM 584 C C . SER A 1 73 ? 15.465 10.866 1.471 1.00 81.62 73 SER A C 1
ATOM 586 O O . SER A 1 73 ? 15.913 9.724 1.540 1.00 81.62 73 SER A O 1
ATOM 588 N N . GLU A 1 74 ? 16.237 11.936 1.388 1.00 79.00 74 GLU A N 1
ATOM 589 C CA . GLU A 1 74 ? 17.683 11.950 1.542 1.00 79.00 74 GLU A CA 1
ATOM 590 C C . GLU A 1 74 ? 18.166 11.337 2.869 1.00 79.00 74 GLU A C 1
ATOM 592 O O . GLU A 1 74 ? 19.314 10.915 2.953 1.00 79.00 74 GLU A O 1
ATOM 597 N N . ASN A 1 75 ? 17.294 11.256 3.882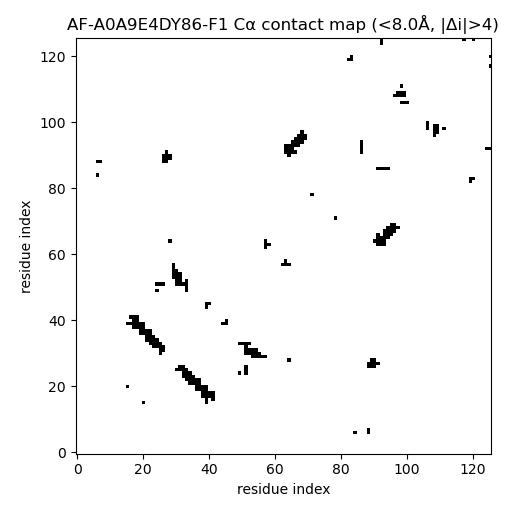 1.00 83.50 75 ASN A N 1
ATOM 598 C CA . ASN A 1 75 ? 17.577 10.651 5.186 1.00 83.50 75 ASN A CA 1
ATOM 599 C C . ASN A 1 75 ? 17.117 9.181 5.289 1.00 83.50 75 ASN A C 1
ATOM 601 O O . ASN A 1 75 ? 17.132 8.614 6.381 1.00 83.50 75 ASN A O 1
ATOM 605 N N . GLU A 1 76 ? 16.648 8.565 4.197 1.00 86.88 76 GLU A N 1
ATOM 606 C CA . GLU A 1 76 ? 16.266 7.149 4.181 1.00 86.88 76 GLU A CA 1
ATOM 607 C C . GLU A 1 76 ? 17.501 6.261 4.387 1.00 86.88 76 GLU A C 1
ATOM 609 O O . GLU A 1 76 ? 18.442 6.276 3.595 1.00 86.88 76 GLU A O 1
ATOM 614 N N . MET A 1 77 ? 17.481 5.461 5.452 1.00 88.31 77 MET A N 1
ATOM 615 C CA . MET A 1 77 ? 18.604 4.606 5.846 1.00 88.31 77 MET A CA 1
ATOM 616 C C . MET A 1 77 ? 18.432 3.153 5.386 1.00 88.31 77 MET A C 1
ATOM 618 O O . MET A 1 77 ? 19.392 2.386 5.436 1.00 88.31 77 MET A O 1
ATOM 622 N N . GLN A 1 78 ? 17.229 2.753 4.954 1.00 90.25 78 GLN A N 1
ATOM 623 C CA . GLN A 1 78 ? 16.915 1.387 4.518 1.00 90.25 78 GLN A CA 1
ATOM 624 C C . GLN A 1 78 ? 16.130 1.362 3.188 1.00 90.25 78 GLN A C 1
ATOM 626 O O . GLN A 1 78 ? 15.055 0.757 3.107 1.00 90.25 78 GLN A O 1
ATOM 631 N N . PRO A 1 79 ? 16.657 1.969 2.104 1.00 88.19 79 PRO A N 1
ATOM 632 C CA . PRO A 1 79 ? 15.931 2.104 0.838 1.00 88.19 79 PRO A CA 1
ATOM 633 C C . PRO A 1 79 ? 15.547 0.756 0.210 1.00 88.19 79 PRO A C 1
ATOM 635 O O . PRO A 1 79 ? 14.493 0.643 -0.405 1.00 88.19 79 PRO A O 1
ATOM 638 N N . ASP A 1 80 ? 16.351 -0.291 0.399 1.00 89.81 80 ASP A N 1
ATOM 639 C CA . ASP A 1 80 ? 16.103 -1.607 -0.209 1.00 89.81 80 ASP A CA 1
ATOM 640 C C . ASP A 1 80 ? 14.995 -2.371 0.522 1.00 89.81 80 ASP A C 1
ATOM 642 O O . ASP A 1 80 ? 14.221 -3.109 -0.089 1.00 89.81 80 ASP A O 1
ATOM 646 N N . ALA A 1 81 ? 14.891 -2.183 1.840 1.00 89.50 81 ALA A N 1
ATOM 647 C CA . ALA A 1 81 ? 13.775 -2.709 2.617 1.00 89.50 81 ALA A CA 1
ATOM 648 C C . ALA A 1 81 ? 12.474 -2.002 2.218 1.00 89.50 81 ALA A C 1
ATOM 650 O O . ALA A 1 81 ? 11.429 -2.639 2.105 1.00 89.50 81 ALA A O 1
ATOM 651 N N . ARG A 1 82 ? 12.550 -0.699 1.932 1.00 87.75 82 ARG A N 1
ATOM 652 C CA . ARG A 1 82 ? 11.411 0.084 1.459 1.00 87.75 82 ARG A CA 1
ATOM 653 C C . ARG A 1 82 ? 10.973 -0.300 0.044 1.00 87.75 82 ARG A C 1
ATOM 655 O O . ARG A 1 82 ? 9.787 -0.541 -0.161 1.00 87.75 82 ARG A O 1
ATOM 662 N N . LEU A 1 83 ? 11.913 -0.493 -0.884 1.00 89.00 83 LEU A N 1
ATOM 663 C CA . LEU A 1 83 ? 11.639 -1.029 -2.228 1.00 89.00 83 LEU A CA 1
ATOM 664 C C . LEU A 1 83 ? 11.003 -2.423 -2.182 1.00 89.00 83 LEU A C 1
ATOM 666 O O . LEU A 1 83 ? 10.188 -2.760 -3.032 1.00 89.00 83 LEU A O 1
ATOM 670 N N . ASN A 1 84 ? 11.326 -3.223 -1.165 1.00 88.06 84 ASN A N 1
ATOM 671 C CA . ASN A 1 84 ? 10.686 -4.515 -0.922 1.00 88.06 84 ASN A CA 1
ATOM 672 C C . ASN A 1 84 ? 9.234 -4.420 -0.434 1.00 88.06 84 ASN A C 1
ATOM 674 O O . ASN A 1 84 ? 8.525 -5.429 -0.484 1.00 88.06 84 ASN A O 1
ATOM 678 N N . LEU A 1 85 ? 8.807 -3.271 0.092 1.00 88.12 85 LEU A N 1
ATOM 679 C CA . LEU A 1 85 ? 7.498 -3.078 0.717 1.00 88.12 85 LEU A CA 1
ATOM 6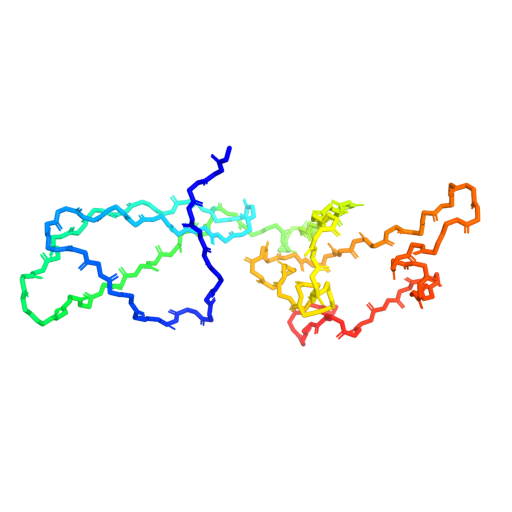80 C C . LEU A 1 85 ? 6.559 -2.245 -0.153 1.00 88.12 85 LEU A C 1
ATOM 682 O O . LEU A 1 85 ? 5.422 -2.666 -0.355 1.00 88.12 85 LEU A O 1
ATOM 686 N N . ASP A 1 86 ? 7.022 -1.110 -0.683 1.00 88.44 86 ASP A N 1
ATOM 687 C CA . ASP A 1 86 ? 6.179 -0.148 -1.402 1.00 88.44 86 ASP A CA 1
ATOM 688 C C . ASP A 1 86 ? 5.359 -0.803 -2.533 1.00 88.44 86 ASP A C 1
ATOM 690 O O . ASP A 1 86 ? 4.138 -0.627 -2.537 1.00 88.44 86 ASP A O 1
ATOM 694 N N . PRO A 1 87 ? 5.936 -1.625 -3.439 1.00 88.50 87 PRO A N 1
ATOM 695 C CA . PRO A 1 87 ? 5.158 -2.248 -4.508 1.00 88.50 87 PRO A CA 1
ATOM 696 C C . PRO A 1 87 ? 4.072 -3.182 -3.972 1.00 88.50 87 PRO A C 1
ATOM 698 O O . PRO A 1 87 ? 2.969 -3.217 -4.500 1.00 88.50 87 PRO A O 1
ATOM 701 N N . LYS A 1 88 ? 4.345 -3.895 -2.874 1.00 87.31 88 LYS A N 1
ATOM 702 C CA . LYS A 1 88 ? 3.399 -4.845 -2.271 1.00 87.31 88 LYS A CA 1
ATOM 703 C C . LYS A 1 88 ? 2.242 -4.126 -1.585 1.00 87.31 88 LYS A C 1
ATOM 705 O O . LYS A 1 88 ? 1.098 -4.549 -1.698 1.00 87.31 88 LYS A O 1
ATOM 710 N N . VAL A 1 89 ? 2.539 -3.040 -0.873 1.00 89.25 89 VAL A N 1
ATOM 711 C CA . VAL A 1 89 ? 1.534 -2.238 -0.159 1.00 89.25 89 VAL A CA 1
ATOM 712 C C . VAL A 1 89 ? 0.636 -1.491 -1.140 1.00 89.25 89 VAL A C 1
ATOM 714 O O . VAL A 1 89 ? -0.577 -1.417 -0.947 1.00 89.25 89 VAL A O 1
ATOM 717 N N . HIS A 1 90 ? 1.223 -0.958 -2.208 1.00 88.62 90 HIS A N 1
ATOM 718 C CA . HIS A 1 90 ? 0.500 -0.214 -3.232 1.00 88.62 90 HIS A CA 1
ATOM 719 C C . HIS A 1 90 ? -0.073 -1.099 -4.347 1.00 88.62 90 HIS A C 1
ATOM 721 O O . HIS A 1 90 ? -0.620 -0.558 -5.303 1.00 88.62 90 HIS A O 1
ATOM 727 N N . ASP A 1 91 ? 0.013 -2.427 -4.215 1.00 89.00 91 ASP A N 1
ATOM 728 C CA . ASP A 1 91 ? -0.508 -3.384 -5.199 1.00 89.00 91 ASP A CA 1
ATOM 729 C C . ASP A 1 91 ? 0.039 -3.121 -6.616 1.00 89.00 91 ASP A C 1
ATOM 731 O O . ASP A 1 91 ? -0.683 -3.182 -7.603 1.00 89.00 91 ASP A O 1
ATOM 735 N N . LEU A 1 92 ? 1.318 -2.742 -6.717 1.00 89.38 92 LEU A N 1
ATOM 736 C CA . LEU A 1 92 ? 1.978 -2.391 -7.972 1.00 89.38 92 LEU A CA 1
ATOM 737 C C . LEU A 1 92 ? 2.557 -3.638 -8.637 1.00 89.38 92 LEU A C 1
ATOM 739 O O . LEU A 1 92 ? 3.373 -4.354 -8.058 1.00 89.38 92 LEU A O 1
ATOM 743 N N . SER A 1 93 ? 2.208 -3.829 -9.904 1.00 89.00 93 SER A N 1
ATOM 744 C CA . SER A 1 93 ? 2.795 -4.844 -10.782 1.00 89.00 93 SER A CA 1
ATOM 745 C C . SER A 1 93 ? 4.136 -4.409 -11.369 1.00 89.00 93 SER A C 1
ATOM 747 O O . SER A 1 93 ? 4.986 -5.246 -11.651 1.00 89.00 93 SER A O 1
ATOM 749 N N . VAL A 1 94 ? 4.347 -3.102 -11.556 1.00 89.12 94 VAL A N 1
ATOM 750 C CA . VAL A 1 94 ? 5.583 -2.562 -12.141 1.00 89.12 94 VAL A CA 1
ATOM 751 C C . VAL A 1 94 ? 6.118 -1.427 -11.279 1.00 89.12 94 VAL A C 1
ATOM 753 O O . VAL A 1 94 ? 5.393 -0.504 -10.924 1.00 89.12 94 VAL A O 1
ATOM 756 N N . THR A 1 95 ? 7.405 -1.460 -10.951 1.00 90.81 95 THR A N 1
ATOM 757 C CA . THR A 1 95 ? 8.090 -0.349 -10.278 1.00 90.81 95 THR A CA 1
ATOM 758 C C . THR A 1 95 ? 9.373 -0.025 -11.019 1.00 90.81 95 THR A C 1
ATOM 760 O O . THR A 1 95 ? 10.174 -0.911 -11.303 1.00 90.81 95 THR A O 1
ATOM 763 N N . VAL A 1 96 ? 9.564 1.251 -11.343 1.00 90.56 96 VAL A N 1
ATOM 764 C CA . VAL A 1 96 ? 10.730 1.736 -12.078 1.00 90.56 96 VAL A CA 1
ATOM 765 C C . VAL A 1 96 ? 11.679 2.441 -11.118 1.00 90.56 96 VAL A C 1
ATOM 767 O O . VAL A 1 96 ? 11.325 3.433 -10.480 1.00 90.56 96 VAL A O 1
ATOM 770 N N . VAL A 1 97 ? 12.916 1.950 -11.059 1.00 89.44 97 VAL A N 1
ATOM 771 C CA . VAL A 1 97 ? 14.025 2.613 -10.370 1.00 89.44 97 VAL A CA 1
ATOM 772 C C . VAL A 1 97 ? 14.896 3.294 -11.421 1.00 89.44 97 VAL A C 1
ATOM 774 O O . VAL A 1 97 ? 15.412 2.649 -12.329 1.00 89.44 97 VAL A O 1
ATOM 777 N N . SER A 1 98 ? 15.042 4.615 -11.326 1.00 88.44 98 SER A N 1
ATOM 778 C CA . SER A 1 98 ? 15.834 5.384 -12.288 1.00 88.44 98 SER A CA 1
ATOM 779 C C . SER A 1 98 ? 17.306 5.459 -11.881 1.00 88.44 98 SER A C 1
ATOM 781 O O . SER A 1 98 ? 17.635 5.773 -10.732 1.00 88.44 98 SER A O 1
ATOM 783 N N . ILE A 1 99 ? 18.198 5.261 -12.852 1.00 86.25 99 ILE A N 1
ATOM 784 C CA . ILE A 1 99 ? 19.600 5.673 -12.736 1.00 86.25 99 ILE A CA 1
ATOM 785 C C . ILE A 1 99 ? 19.650 7.193 -12.845 1.00 86.25 99 ILE A C 1
ATOM 787 O O . ILE A 1 99 ? 19.099 7.776 -13.781 1.00 86.25 99 ILE A O 1
ATOM 791 N N . LEU A 1 100 ? 20.316 7.832 -11.887 1.00 85.19 100 LEU A N 1
ATOM 792 C CA . LEU A 1 100 ? 20.492 9.275 -11.874 1.00 85.19 100 LEU A CA 1
ATOM 793 C C . LEU A 1 100 ? 21.962 9.610 -12.105 1.00 85.19 100 LEU A C 1
ATOM 795 O O . LEU A 1 100 ? 22.840 9.210 -11.343 1.00 85.19 100 LEU A O 1
ATOM 799 N N . GLN A 1 101 ? 22.230 10.385 -13.152 1.00 85.62 101 GLN A N 1
ATOM 800 C CA . GLN A 1 101 ? 23.554 10.924 -13.426 1.00 85.62 101 GLN A CA 1
ATOM 801 C C . GLN A 1 101 ? 23.509 12.442 -13.292 1.00 85.62 101 GLN A C 1
ATOM 803 O O . GLN A 1 101 ? 22.924 13.151 -14.108 1.00 85.62 101 GLN A O 1
ATOM 808 N N . ARG A 1 102 ? 24.130 12.955 -12.232 1.00 87.56 102 ARG A N 1
ATOM 809 C CA . ARG A 1 102 ? 24.276 14.391 -12.000 1.00 87.56 102 ARG A CA 1
ATOM 810 C C . ARG A 1 102 ? 25.597 14.626 -11.289 1.00 87.56 102 ARG A C 1
ATOM 812 O O . ARG A 1 102 ? 25.704 14.383 -10.089 1.00 87.56 102 ARG A O 1
ATOM 819 N N . ARG A 1 103 ? 26.583 15.142 -12.031 1.00 87.50 103 ARG A N 1
ATOM 820 C CA . ARG A 1 103 ? 27.989 15.206 -11.583 1.00 87.50 103 ARG A CA 1
ATOM 821 C C . ARG A 1 103 ? 28.501 13.794 -11.235 1.00 87.50 103 ARG A C 1
ATOM 823 O O . ARG A 1 103 ? 27.905 12.808 -11.658 1.00 87.50 103 ARG A O 1
ATOM 830 N N . GLU A 1 104 ? 29.579 13.703 -10.466 1.00 85.81 104 GLU A N 1
ATOM 831 C CA . GLU A 1 104 ? 30.146 12.440 -9.965 1.00 85.81 104 GLU A CA 1
ATOM 832 C C . GLU A 1 104 ? 29.577 12.049 -8.589 1.00 85.81 104 GLU A C 1
ATOM 834 O O . GLU A 1 104 ? 30.287 11.562 -7.714 1.00 85.81 104 GLU A O 1
ATOM 839 N N . LEU A 1 105 ? 28.287 12.319 -8.353 1.00 84.69 105 LEU A N 1
ATOM 840 C CA . LEU A 1 105 ? 27.647 11.971 -7.085 1.00 84.69 105 LEU A CA 1
ATOM 841 C C . LEU A 1 105 ? 27.274 10.475 -7.048 1.00 84.69 105 LEU A C 1
A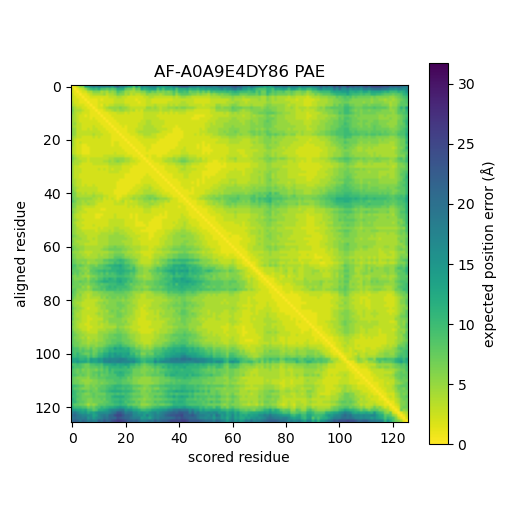TOM 843 O O . LEU A 1 105 ? 26.703 9.969 -8.019 1.00 84.69 105 LEU A O 1
ATOM 847 N N . PRO A 1 106 ? 27.535 9.767 -5.933 1.00 83.94 106 PRO A N 1
ATOM 848 C CA . PRO A 1 106 ? 27.212 8.351 -5.792 1.00 83.94 106 PRO A CA 1
ATOM 849 C C . PRO A 1 106 ? 25.732 8.164 -5.423 1.00 83.94 106 PRO A C 1
ATOM 851 O O . PRO A 1 106 ? 25.369 8.071 -4.251 1.00 83.94 106 PRO A O 1
ATOM 854 N N . TYR A 1 107 ? 24.855 8.121 -6.425 1.00 84.12 107 TYR A N 1
ATOM 855 C CA . TYR A 1 107 ? 23.430 7.861 -6.209 1.00 84.12 107 TYR A CA 1
ATOM 856 C C . TYR A 1 107 ? 23.171 6.395 -5.855 1.00 84.12 107 TYR A C 1
ATOM 858 O O . TYR A 1 107 ? 23.598 5.490 -6.569 1.00 84.12 107 TYR A O 1
ATOM 866 N N . ALA A 1 108 ? 22.411 6.160 -4.782 1.00 84.00 108 ALA A N 1
ATOM 867 C CA . ALA A 1 108 ? 22.115 4.815 -4.291 1.00 84.00 108 ALA A CA 1
ATOM 868 C C . ALA A 1 108 ? 21.394 3.931 -5.324 1.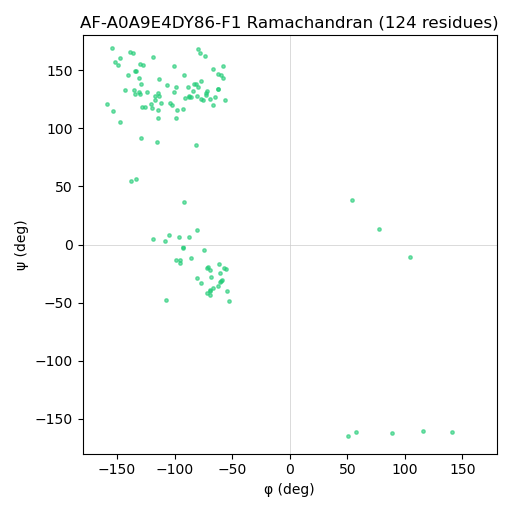00 84.00 108 ALA A C 1
ATOM 870 O O . ALA A 1 108 ? 21.609 2.722 -5.334 1.00 84.00 108 ALA A O 1
ATOM 871 N N . SER A 1 109 ? 20.574 4.514 -6.207 1.00 85.81 109 SER A N 1
ATOM 872 C CA . SER A 1 109 ? 19.886 3.781 -7.277 1.00 85.81 109 SER A CA 1
ATOM 873 C C . SER A 1 109 ? 20.833 3.264 -8.365 1.00 85.81 109 SER A C 1
ATOM 875 O O . SER A 1 109 ? 20.511 2.286 -9.032 1.00 85.81 109 SER A O 1
ATOM 877 N N . ASN A 1 110 ? 22.025 3.848 -8.520 1.00 88.88 110 ASN A N 1
ATOM 878 C CA . ASN A 1 110 ? 22.968 3.467 -9.576 1.00 88.88 110 ASN A CA 1
ATOM 879 C C . ASN A 1 110 ? 23.672 2.127 -9.308 1.00 88.88 110 ASN A C 1
ATOM 881 O O . ASN A 1 110 ? 24.417 1.654 -10.161 1.00 88.88 110 ASN A O 1
ATOM 885 N N . LYS A 1 111 ? 23.455 1.506 -8.140 1.00 89.88 111 LYS A N 1
ATOM 886 C CA . LYS A 1 111 ? 23.934 0.144 -7.860 1.00 89.88 111 LYS A CA 1
ATOM 887 C C . LYS A 1 111 ? 23.154 -0.933 -8.620 1.00 89.88 111 LYS A C 1
ATOM 889 O O . LYS A 1 111 ? 23.638 -2.055 -8.735 1.00 89.88 111 LYS A O 1
ATOM 894 N N . TYR A 1 112 ? 21.943 -0.615 -9.079 1.00 89.19 112 TYR A N 1
ATOM 895 C CA . TYR A 1 112 ? 21.080 -1.559 -9.778 1.00 89.19 112 TYR A CA 1
ATOM 896 C C . TYR A 1 112 ? 21.456 -1.642 -11.264 1.00 89.19 112 TYR A C 1
ATOM 898 O O . TYR A 1 112 ? 21.726 -0.607 -11.881 1.00 89.19 112 TYR A O 1
ATOM 906 N N . PRO A 1 113 ? 21.484 -2.848 -11.861 1.00 88.56 113 PRO A N 1
ATOM 907 C CA . PRO A 1 113 ? 21.747 -2.997 -13.285 1.00 88.56 113 PRO A CA 1
ATOM 908 C C . PRO A 1 113 ? 20.606 -2.404 -14.122 1.00 88.56 113 PRO A C 1
ATOM 910 O O . PRO A 1 113 ? 19.444 -2.419 -13.723 1.00 88.56 113 PRO A O 1
ATOM 913 N N . ILE A 1 114 ? 20.930 -1.925 -15.324 1.00 90.12 114 ILE A N 1
ATOM 914 C CA . ILE A 1 114 ? 19.909 -1.544 -16.308 1.00 90.12 114 ILE A CA 1
ATOM 915 C C . ILE A 1 114 ? 19.219 -2.814 -16.809 1.00 90.12 114 ILE A C 1
ATOM 917 O O . ILE A 1 114 ? 19.882 -3.706 -17.337 1.00 90.12 114 ILE A O 1
ATOM 921 N N . GLY A 1 115 ? 17.893 -2.867 -16.701 1.00 89.62 115 GLY A N 1
ATOM 922 C CA . GLY A 1 115 ? 17.081 -3.953 -17.244 1.00 89.62 115 GLY A CA 1
ATOM 923 C C . GLY A 1 115 ? 15.939 -4.351 -16.319 1.00 89.62 115 GLY A C 1
ATOM 924 O O . GLY A 1 115 ? 15.536 -3.592 -15.440 1.00 89.62 115 GLY A O 1
ATOM 925 N N . PHE A 1 116 ? 15.413 -5.553 -16.543 1.00 87.19 116 PHE A N 1
ATOM 926 C CA . PHE A 1 116 ? 14.397 -6.147 -15.682 1.00 87.19 116 PHE A CA 1
ATOM 927 C C . PHE A 1 116 ? 15.042 -6.783 -14.455 1.00 87.19 116 PHE A C 1
ATOM 929 O O . PHE A 1 116 ? 16.057 -7.470 -14.559 1.00 87.19 116 PHE A O 1
ATOM 936 N N . MET A 1 117 ? 14.411 -6.578 -13.304 1.00 86.38 117 MET A N 1
ATOM 937 C CA . MET A 1 117 ? 14.796 -7.181 -12.036 1.00 86.38 117 MET A CA 1
ATOM 938 C C . MET A 1 117 ? 13.566 -7.794 -11.381 1.00 86.38 117 MET A C 1
ATOM 940 O O . MET A 1 117 ? 12.483 -7.217 -11.440 1.00 86.38 117 MET A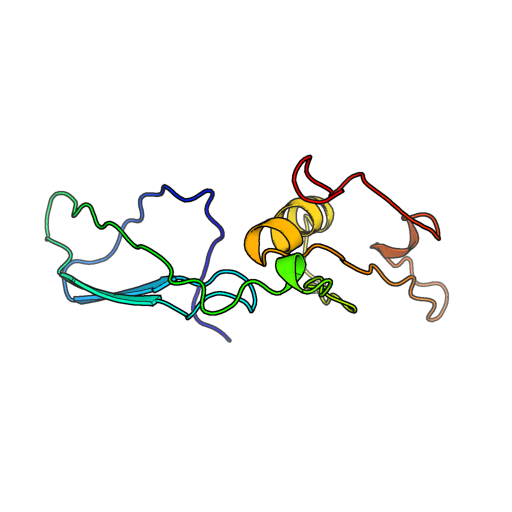 O 1
ATOM 944 N N . THR A 1 118 ? 13.749 -8.933 -10.720 1.00 87.00 118 THR A N 1
ATOM 945 C CA . THR A 1 118 ? 12.679 -9.638 -9.995 1.00 87.00 118 THR A CA 1
ATOM 946 C C . THR A 1 118 ? 12.963 -9.767 -8.500 1.00 87.00 118 THR A C 1
ATOM 948 O O . THR A 1 118 ? 12.184 -10.388 -7.784 1.00 87.00 118 THR A O 1
ATOM 951 N N . ASP A 1 119 ? 14.056 -9.174 -8.007 1.00 85.88 119 ASP A N 1
ATOM 952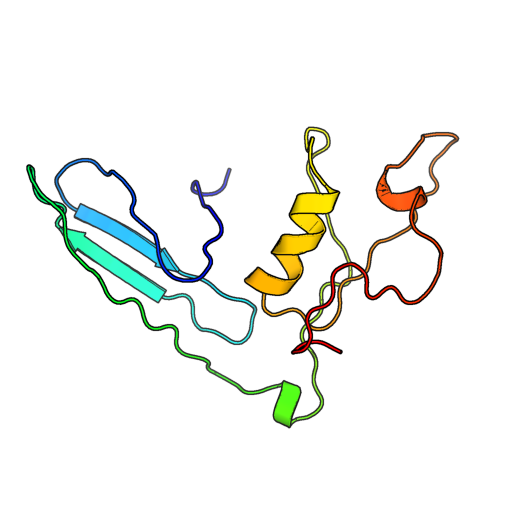 C CA . ASP A 1 119 ? 14.495 -9.279 -6.605 1.00 85.88 119 ASP A CA 1
ATOM 953 C C . ASP A 1 119 ? 13.461 -8.734 -5.605 1.00 85.88 119 ASP A C 1
ATOM 955 O O . ASP A 1 119 ? 13.428 -9.146 -4.447 1.00 85.88 119 ASP A O 1
ATOM 959 N N . TYR A 1 120 ? 12.594 -7.827 -6.068 1.00 84.38 120 TYR A N 1
ATOM 960 C CA . TYR A 1 120 ? 11.526 -7.194 -5.289 1.00 84.38 120 TYR A CA 1
ATOM 961 C C . TYR A 1 120 ? 10.121 -7.690 -5.679 1.00 84.38 120 TYR A C 1
ATOM 963 O O . TYR A 1 120 ? 9.121 -7.212 -5.135 1.00 84.38 120 TYR A O 1
ATOM 971 N N . SER A 1 121 ? 10.030 -8.650 -6.604 1.00 79.19 121 SER A N 1
ATOM 972 C CA . SER A 1 121 ? 8.766 -9.230 -7.067 1.00 79.19 121 SER A CA 1
ATOM 973 C C . SER A 1 121 ? 8.208 -10.247 -6.066 1.00 79.19 121 SER A C 1
ATOM 975 O O . SER A 1 121 ? 8.890 -10.739 -5.166 1.00 79.19 121 SER A O 1
ATOM 977 N N . THR A 1 122 ? 6.931 -10.590 -6.223 1.00 71.56 122 THR A N 1
ATOM 978 C CA . THR A 1 122 ? 6.293 -11.704 -5.501 1.00 71.56 122 THR A CA 1
ATOM 979 C C . THR A 1 122 ? 5.795 -12.735 -6.503 1.00 71.56 122 THR A C 1
ATOM 981 O O . THR A 1 122 ? 5.584 -12.398 -7.661 1.00 71.56 122 THR A O 1
ATOM 984 N N . ALA A 1 123 ? 5.531 -13.969 -6.064 1.00 62.47 123 ALA A N 1
ATOM 985 C CA . ALA A 1 123 ? 4.952 -15.008 -6.927 1.00 62.47 123 ALA A CA 1
ATOM 986 C C . ALA A 1 123 ? 3.601 -14.608 -7.561 1.00 62.47 123 ALA A C 1
ATOM 988 O O . ALA A 1 123 ? 3.192 -15.195 -8.555 1.00 62.47 123 ALA A O 1
ATOM 989 N N . HIS A 1 124 ? 2.915 -13.614 -6.986 1.00 54.75 124 HIS A N 1
ATOM 990 C CA . HIS A 1 124 ? 1.650 -13.070 -7.484 1.00 54.75 124 HIS A CA 1
ATOM 991 C C . HIS A 1 124 ? 1.822 -11.864 -8.428 1.00 54.75 124 HIS A C 1
ATOM 993 O O . HIS A 1 124 ? 0.827 -11.347 -8.917 1.00 54.75 124 HIS A O 1
ATOM 999 N N . HIS A 1 125 ? 3.059 -11.415 -8.662 1.00 55.06 125 HIS A N 1
ATOM 1000 C CA . HIS A 1 125 ? 3.414 -10.245 -9.472 1.00 55.06 125 HIS A CA 1
ATOM 1001 C C . HIS A 1 125 ? 4.639 -10.561 -10.352 1.00 55.06 125 HIS A C 1
ATOM 1003 O O . HIS A 1 125 ? 5.670 -9.887 -10.257 1.00 55.06 125 HIS A O 1
ATOM 1009 N N . LEU A 1 126 ? 4.542 -11.640 -11.137 1.00 43.88 126 LEU A N 1
ATOM 1010 C CA . LEU A 1 126 ? 5.491 -11.999 -12.197 1.00 43.88 126 LEU A CA 1
ATOM 1011 C C . LEU A 1 126 ? 4.892 -11.686 -13.567 1.00 43.88 126 LEU A C 1
ATOM 1013 O O . LEU A 1 126 ? 3.692 -11.993 -13.750 1.00 43.88 126 LEU A O 1
#

Nearest PDB structures (foldseek):
  2kvt-assembly1_A  TM=2.452E-01  e=5.718E+00  Escherichia coli K-12

Secondary structure (DSSP, 8-state):
-PPP----SS-------SEEEEEEE--TTTBPPEEEEEEE-SSS---------B---SGGGT---EES-----TT-S-HHHHHTTHHHHTT-SEE-PPP--STT---GGGGSPSS---TT--TT--

Foldseek 3Di:
DDDDDDDDPQDDDDDDAFAKDWDWADAAPQWDIDIDIDGAHNDDGDDDDDDIDGNDDVVVVVDFAEDADDDDDPPDPCVVVVLLGVCVRNVGLYYDQDDDDDPPDDDPSVVDDPDDDCPSPDPVRD

Mean predicted aligned error: 5.37 Å

Solvent-accessible surface area (backbone atoms only — not comparable to full-atom values): 8734 Å² total; per-residue (Å²): 135,80,82,92,82,82,89,74,94,82,75,87,86,80,91,73,73,62,37,86,43,83,43,78,48,78,43,40,87,47,32,52,72,40,75,50,79,46,78,40,56,90,70,84,84,81,91,78,91,82,84,75,48,68,79,58,69,48,61,87,72,78,40,73,50,61,44,82,73,80,84,75,64,95,82,61,87,55,63,69,63,44,59,52,40,53,41,67,57,37,62,36,62,40,76,42,84,68,72,66,86,67,82,94,57,90,49,80,56,58,77,56,79,92,75,91,81,63,92,64,51,50,96,90,43,120